Protein AF-A0A1G8AC04-F1 (afdb_monomer_lite)

Secondary structure (DSSP, 8-state):
--TTSPPHHHHHHHGGGS-SS--SSPP--HHHHHHHHHHHHHH---GGGSPP-

InterPro domains:
  IPR025161 Insertion element IS402-like domain [PF13340] (6-53)
  IPR052909 Transposase_6_like [PTHR46637] (1-53)

pLDDT: mean 91.9, std 6.54, range [69.06, 97.94]

Organism: NCBI:txid440168

Foldseek 3Di:
DDPQADDPVNCVVCVVVDDPDDDDDDDDPPSVVVSLVRCCVVVVDDSVPRDDD

Structure (mmCIF, N/CA/C/O backbone):
data_AF-A0A1G8AC04-F1
#
_entry.id   AF-A0A1G8AC04-F1
#
loop_
_atom_site.group_PDB
_atom_site.id
_atom_site.type_symbol
_atom_site.label_atom_id
_atom_site.label_alt_id
_atom_site.label_comp_id
_atom_site.label_asym_id
_atom_site.label_entity_id
_atom_site.label_seq_id
_atom_site.pdbx_PDB_ins_code
_atom_site.Cartn_x
_atom_site.Cartn_y
_atom_site.Cartn_z
_atom_site.occupancy
_atom_site.B_iso_or_equiv
_atom_site.auth_seq_id
_atom_site.auth_comp_id
_atom_site.auth_asym_id
_atom_site.auth_atom_id
_atom_site.pdbx_PDB_model_num
ATOM 1 N N . MET A 1 1 ? -7.635 6.767 -11.779 1.00 69.06 1 MET A N 1
ATOM 2 C CA . MET A 1 1 ? -7.535 5.341 -11.406 1.00 69.06 1 MET A CA 1
ATOM 3 C C . MET A 1 1 ? -6.646 4.640 -12.418 1.00 69.06 1 MET A C 1
ATOM 5 O O . MET A 1 1 ? -6.891 4.749 -13.613 1.00 69.06 1 MET A O 1
ATOM 9 N N . SER A 1 2 ? -5.566 4.022 -11.948 1.00 83.06 2 SER A N 1
ATOM 10 C CA . SER A 1 2 ? -4.669 3.161 -12.723 1.00 83.06 2 SER A CA 1
ATOM 11 C C . SER A 1 2 ? -5.371 1.883 -13.165 1.00 83.06 2 SER A C 1
ATOM 13 O O . SER A 1 2 ? -6.281 1.418 -12.485 1.00 83.06 2 SER A O 1
ATOM 15 N N . ARG A 1 3 ? -4.861 1.234 -14.219 1.00 86.88 3 ARG A N 1
ATOM 16 C CA . ARG A 1 3 ? -5.324 -0.089 -14.687 1.00 86.88 3 ARG A CA 1
ATOM 17 C C . ARG A 1 3 ? -5.372 -1.155 -13.580 1.00 86.88 3 ARG A C 1
ATOM 19 O O . ARG A 1 3 ? -6.148 -2.098 -13.678 1.00 86.88 3 ARG A O 1
ATOM 26 N N . TYR A 1 4 ? -4.517 -1.028 -12.569 1.00 91.88 4 TYR A N 1
ATOM 27 C CA . TYR A 1 4 ? -4.357 -2.018 -11.503 1.00 91.88 4 TYR A CA 1
ATOM 28 C C . TYR A 1 4 ? -4.858 -1.552 -10.135 1.00 91.88 4 TYR A C 1
ATOM 30 O O . TYR A 1 4 ? -4.705 -2.302 -9.174 1.00 91.88 4 TYR A O 1
ATOM 38 N N . ASP A 1 5 ? -5.465 -0.365 -10.049 1.00 94.25 5 ASP A N 1
ATOM 39 C CA . ASP A 1 5 ? -6.049 0.113 -8.796 1.00 94.25 5 ASP A CA 1
ATOM 40 C C . ASP A 1 5 ? -7.276 -0.725 -8.424 1.00 94.25 5 ASP A C 1
ATOM 42 O O . ASP A 1 5 ? -7.995 -1.231 -9.289 1.00 94.25 5 ASP A O 1
ATOM 46 N N . LEU A 1 6 ? -7.537 -0.821 -7.123 1.00 95.75 6 LEU A N 1
ATOM 47 C CA . LEU A 1 6 ? -8.780 -1.359 -6.597 1.00 95.75 6 LEU A CA 1
ATOM 48 C C . LEU A 1 6 ? -9.957 -0.487 -7.028 1.00 95.75 6 LEU A C 1
ATOM 50 O O . LEU A 1 6 ? -9.974 0.735 -6.810 1.00 95.75 6 LEU A O 1
ATOM 54 N N . THR A 1 7 ? -10.980 -1.138 -7.571 1.00 95.94 7 THR A N 1
ATOM 55 C CA . THR A 1 7 ? -12.302 -0.536 -7.735 1.00 95.94 7 THR A CA 1
ATOM 56 C C . THR A 1 7 ? -12.892 -0.181 -6.370 1.00 95.94 7 THR A C 1
ATOM 58 O O . THR A 1 7 ? -12.511 -0.739 -5.339 1.00 95.94 7 THR A O 1
ATOM 61 N N . ASP A 1 8 ? -13.856 0.738 -6.339 1.00 96.50 8 ASP A N 1
ATOM 62 C CA . ASP A 1 8 ? -14.531 1.093 -5.083 1.00 96.50 8 ASP A CA 1
ATOM 63 C C . ASP A 1 8 ? -15.275 -0.096 -4.466 1.00 96.50 8 ASP A C 1
ATOM 65 O O . ASP A 1 8 ? -15.377 -0.197 -3.246 1.00 96.50 8 ASP A O 1
ATOM 69 N N . PHE A 1 9 ? -15.771 -1.014 -5.299 1.00 97.31 9 PHE A N 1
ATOM 70 C CA . PHE A 1 9 ? -16.403 -2.241 -4.832 1.00 97.31 9 PHE A CA 1
ATOM 71 C C . PHE A 1 9 ? -15.400 -3.153 -4.119 1.00 97.31 9 PHE A C 1
ATOM 73 O O . PHE A 1 9 ? -15.634 -3.532 -2.975 1.00 97.31 9 PHE A O 1
ATOM 80 N N . GLU A 1 10 ? -14.265 -3.461 -4.755 1.00 96.75 10 GLU A N 1
ATOM 81 C CA . GLU A 1 10 ? -13.216 -4.279 -4.132 1.00 96.75 10 GLU A CA 1
ATOM 82 C C . GLU A 1 10 ? -12.681 -3.617 -2.856 1.00 96.75 10 GLU A C 1
ATOM 84 O O . GLU A 1 10 ? -12.481 -4.293 -1.848 1.00 96.75 10 GLU A O 1
ATOM 89 N N . TRP A 1 11 ? -12.506 -2.288 -2.869 1.00 97.00 11 TRP A N 1
ATOM 90 C CA . TRP A 1 11 ? -12.080 -1.537 -1.690 1.00 97.00 11 TRP A CA 1
ATOM 91 C C . TRP A 1 11 ? -13.042 -1.721 -0.515 1.00 97.00 11 TRP A C 1
ATOM 93 O O . TRP A 1 11 ? -12.599 -2.063 0.577 1.00 97.00 11 TRP A O 1
ATOM 103 N N . ARG A 1 12 ? -14.355 -1.582 -0.740 1.00 97.88 12 ARG A N 1
ATOM 104 C CA . ARG A 1 12 ? -15.377 -1.762 0.308 1.00 97.88 12 ARG A CA 1
ATOM 105 C C . ARG A 1 12 ? -15.389 -3.165 0.914 1.00 97.88 12 ARG A C 1
ATOM 107 O O . ARG A 1 12 ? -15.803 -3.318 2.058 1.00 97.88 12 ARG A O 1
ATOM 114 N N . VAL A 1 13 ? -14.962 -4.182 0.166 1.00 97.94 13 VAL A N 1
ATOM 115 C CA . VAL A 1 13 ? -14.828 -5.553 0.684 1.00 97.94 13 VAL A CA 1
ATOM 116 C C . VAL A 1 13 ? -13.583 -5.692 1.568 1.00 97.94 13 VAL A C 1
ATOM 118 O O . VAL A 1 13 ? -13.631 -6.382 2.583 1.00 97.94 13 VAL A O 1
ATOM 121 N N . ILE A 1 14 ? -12.476 -5.035 1.206 1.00 96.56 14 ILE A N 1
ATOM 122 C CA . ILE A 1 14 ? -11.180 -5.155 1.896 1.00 96.56 14 ILE A CA 1
ATOM 123 C C . ILE A 1 14 ? -11.090 -4.257 3.133 1.00 96.56 14 ILE A C 1
ATOM 125 O O . ILE A 1 14 ? -10.633 -4.710 4.179 1.00 96.56 14 ILE A O 1
ATOM 129 N N . GLU A 1 15 ? -11.514 -2.997 3.025 1.00 96.06 15 GLU A N 1
ATOM 130 C CA . GLU A 1 15 ? -11.408 -1.967 4.066 1.00 96.06 15 GLU A CA 1
ATOM 131 C C . GLU A 1 15 ? -11.822 -2.434 5.476 1.00 96.06 15 GLU A C 1
ATOM 133 O O . GLU A 1 15 ? -11.022 -2.263 6.400 1.00 96.06 15 GLU A O 1
ATOM 138 N N . PRO A 1 16 ? -12.988 -3.082 5.690 1.00 96.31 16 PRO A N 1
ATOM 139 C CA . PRO A 1 16 ? -13.399 -3.505 7.031 1.00 96.31 16 PRO A CA 1
ATOM 140 C C . PRO A 1 16 ? -12.542 -4.638 7.618 1.00 96.31 16 PRO A C 1
ATOM 142 O O . PRO A 1 16 ? -12.621 -4.902 8.816 1.00 96.31 16 PRO A O 1
ATOM 145 N N . LEU A 1 17 ? -11.737 -5.320 6.796 1.00 95.62 17 LEU A N 1
ATOM 146 C CA . LEU A 1 17 ? -10.847 -6.405 7.218 1.00 95.62 17 LEU A CA 1
ATOM 147 C C . LEU A 1 17 ? -9.472 -5.892 7.658 1.00 95.62 17 LEU A C 1
ATOM 149 O O . LEU A 1 17 ? -8.665 -6.659 8.191 1.00 95.62 17 LEU A O 1
ATOM 153 N N . LEU A 1 18 ? -9.179 -4.612 7.420 1.00 92.62 18 LEU A N 1
ATOM 154 C CA . LEU A 1 18 ? -7.894 -4.034 7.776 1.00 92.62 18 LEU A CA 1
ATOM 155 C C . LEU A 1 18 ? -7.763 -3.862 9.297 1.00 92.62 18 LEU A C 1
ATOM 157 O O . LEU A 1 18 ? -8.740 -3.570 9.992 1.00 92.62 18 LEU A O 1
ATOM 161 N N . PRO A 1 19 ? -6.547 -4.012 9.853 1.00 89.06 19 PRO A N 1
ATOM 162 C CA . PRO A 1 19 ? -6.328 -3.822 11.280 1.00 89.06 19 PRO A CA 1
ATOM 163 C C . PRO A 1 19 ? -6.689 -2.397 11.718 1.00 89.06 19 PRO A C 1
ATOM 165 O O . PRO A 1 19 ? -6.109 -1.425 11.240 1.00 89.06 19 PRO A O 1
ATOM 168 N N . ASN A 1 20 ? -7.579 -2.275 12.703 1.00 83.44 20 ASN A N 1
ATOM 169 C CA . ASN A 1 20 ? -8.015 -0.988 13.261 1.00 83.44 20 ASN A CA 1
ATOM 170 C C . ASN A 1 20 ? -7.206 -0.522 14.488 1.00 83.44 20 ASN A C 1
ATOM 172 O O . ASN A 1 20 ? -7.467 0.542 15.043 1.00 83.44 20 ASN A O 1
ATOM 176 N N . LYS A 1 21 ? -6.222 -1.313 14.928 1.00 83.50 21 LYS A N 1
ATOM 177 C CA . 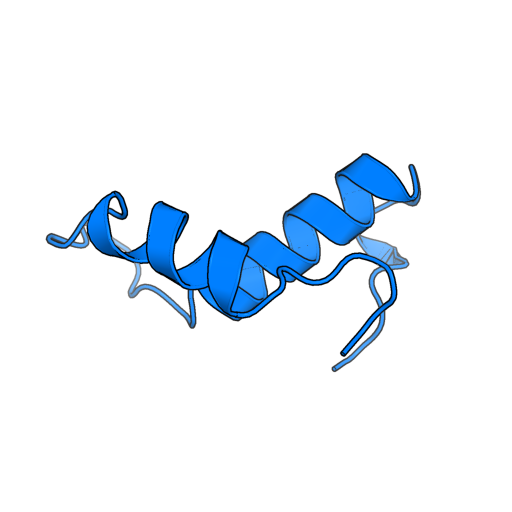LYS A 1 21 ? -5.349 -1.013 16.073 1.00 83.50 21 LYS A CA 1
ATOM 178 C C . LYS A 1 21 ? -3.894 -0.951 15.609 1.00 83.50 21 LYS A C 1
ATOM 180 O O . L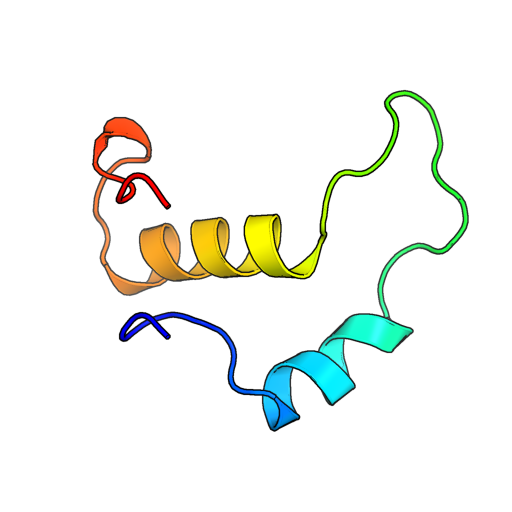YS A 1 21 ? -3.202 -1.974 15.667 1.00 83.50 21 LYS A O 1
ATOM 185 N N . PRO A 1 22 ? -3.424 0.206 15.111 1.00 78.12 22 PRO A N 1
ATOM 186 C CA . PRO A 1 22 ? -2.042 0.339 14.677 1.00 78.12 22 PRO A CA 1
ATOM 187 C C . PRO A 1 22 ? -1.091 0.120 15.861 1.00 78.12 22 PRO A C 1
ATOM 189 O O . PRO A 1 22 ? -1.316 0.620 16.961 1.00 78.12 22 PRO A O 1
ATOM 192 N N . ARG A 1 23 ? -0.024 -0.649 15.631 1.00 82.75 23 ARG A N 1
ATOM 193 C CA . ARG A 1 23 ? 1.103 -0.810 16.558 1.00 82.75 23 ARG A CA 1
ATOM 194 C C . ARG A 1 23 ? 2.371 -0.362 15.840 1.00 82.75 23 ARG A C 1
ATOM 196 O O . ARG A 1 23 ? 2.596 -0.773 14.706 1.00 82.75 23 ARG A O 1
ATOM 203 N N . GLY A 1 24 ? 3.201 0.438 16.504 1.00 86.44 24 GLY A N 1
ATOM 204 C CA . GLY A 1 24 ? 4.434 0.964 15.916 1.00 86.44 24 GLY A CA 1
ATOM 205 C C . GLY A 1 24 ? 4.188 2.176 15.016 1.00 86.44 24 GLY A C 1
ATOM 206 O O . GLY A 1 24 ? 3.571 3.147 15.448 1.00 86.44 24 GLY A O 1
ATOM 207 N N . VAL A 1 25 ? 4.713 2.134 13.788 1.00 83.1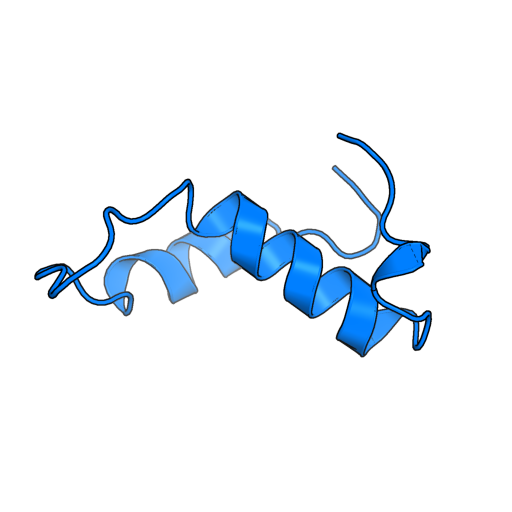9 25 VAL A N 1
ATOM 208 C CA . VAL A 1 25 ? 4.688 3.261 12.841 1.00 83.19 25 VAL A CA 1
ATOM 209 C C . VAL A 1 25 ? 3.242 3.626 12.463 1.00 83.19 25 VAL A C 1
ATOM 211 O O . VAL A 1 25 ? 2.445 2.718 12.200 1.00 83.19 25 VAL A O 1
ATOM 214 N N . PRO A 1 26 ? 2.891 4.928 12.410 1.00 87.38 26 PRO A N 1
ATOM 215 C CA . PRO A 1 26 ? 1.585 5.369 11.934 1.00 87.38 26 PRO A CA 1
ATOM 216 C C . PRO A 1 26 ? 1.256 4.794 10.555 1.00 87.38 26 PRO A C 1
ATOM 218 O O . PRO A 1 26 ? 2.098 4.782 9.655 1.00 87.38 26 PRO A O 1
ATOM 221 N N . ARG A 1 27 ? 0.017 4.327 10.383 1.00 88.50 27 ARG A N 1
ATOM 222 C CA . ARG A 1 27 ? -0.467 3.886 9.072 1.00 88.50 27 ARG A CA 1
ATOM 223 C C . ARG A 1 27 ? -0.563 5.094 8.145 1.00 88.50 27 ARG A C 1
ATOM 225 O O . ARG A 1 27 ? -1.004 6.164 8.558 1.00 88.50 27 ARG A O 1
ATOM 232 N N . VAL A 1 28 ? -0.156 4.899 6.899 1.00 90.06 28 VAL A N 1
ATOM 233 C CA . VAL A 1 28 ? -0.497 5.803 5.796 1.00 90.06 28 VAL A CA 1
ATOM 234 C C . VAL A 1 28 ? -1.826 5.355 5.179 1.00 90.06 28 VAL A C 1
ATOM 236 O O . VAL A 1 28 ? -2.419 4.384 5.643 1.00 90.06 28 VAL A O 1
ATOM 239 N N . ASP A 1 29 ? -2.299 6.043 4.140 1.00 92.69 29 ASP A N 1
ATOM 240 C CA . ASP A 1 29 ? -3.492 5.631 3.391 1.00 92.69 29 ASP A CA 1
ATOM 241 C C . ASP A 1 29 ? -3.359 4.182 2.885 1.00 92.69 29 ASP A C 1
ATOM 243 O O . ASP A 1 29 ? -2.548 3.869 2.006 1.00 92.69 29 ASP A O 1
ATOM 247 N N . ASP A 1 30 ? -4.179 3.300 3.451 1.00 93.88 30 ASP A N 1
ATOM 248 C CA . ASP A 1 30 ? -4.164 1.871 3.169 1.00 93.88 30 ASP A CA 1
ATOM 249 C C . ASP A 1 30 ? -4.557 1.547 1.729 1.00 93.88 30 ASP A C 1
ATOM 251 O O . ASP A 1 30 ? -3.991 0.629 1.125 1.00 93.88 30 ASP A O 1
ATOM 255 N N . ARG A 1 31 ? -5.475 2.324 1.143 1.00 95.62 31 ARG A N 1
ATOM 256 C CA . ARG A 1 31 ? -5.875 2.142 -0.252 1.00 95.62 31 ARG A CA 1
ATOM 257 C C . ARG A 1 31 ? -4.717 2.475 -1.176 1.00 95.62 31 ARG A C 1
ATOM 259 O O . ARG A 1 31 ? -4.471 1.743 -2.134 1.00 95.62 31 ARG A O 1
ATOM 266 N N . ARG A 1 32 ? -3.958 3.532 -0.863 1.00 93.81 32 ARG A N 1
ATOM 267 C CA . ARG A 1 32 ? -2.751 3.904 -1.617 1.00 93.81 32 ARG A CA 1
ATOM 268 C C . ARG A 1 32 ? -1.711 2.787 -1.595 1.00 93.81 32 ARG A C 1
ATOM 270 O O . ARG A 1 32 ? -1.168 2.436 -2.641 1.00 93.81 32 ARG A O 1
ATOM 277 N N . VAL A 1 33 ? -1.452 2.215 -0.420 1.00 93.75 33 VAL A N 1
ATOM 278 C CA . VAL A 1 33 ? -0.479 1.122 -0.257 1.00 93.75 33 VAL A CA 1
ATOM 279 C C . VAL A 1 33 ? -0.918 -0.116 -1.032 1.00 93.75 33 VAL A C 1
ATOM 281 O O . VAL A 1 33 ? -0.131 -0.673 -1.797 1.00 93.75 33 VAL A O 1
ATOM 284 N N . 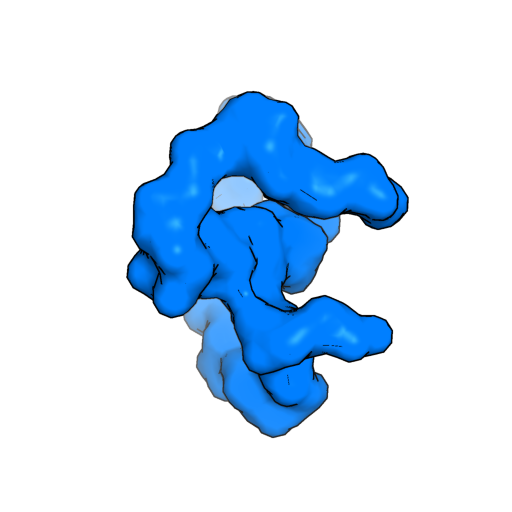LEU A 1 34 ? -2.179 -0.526 -0.884 1.00 95.62 34 LEU A N 1
ATOM 285 C CA . LEU A 1 34 ? -2.707 -1.709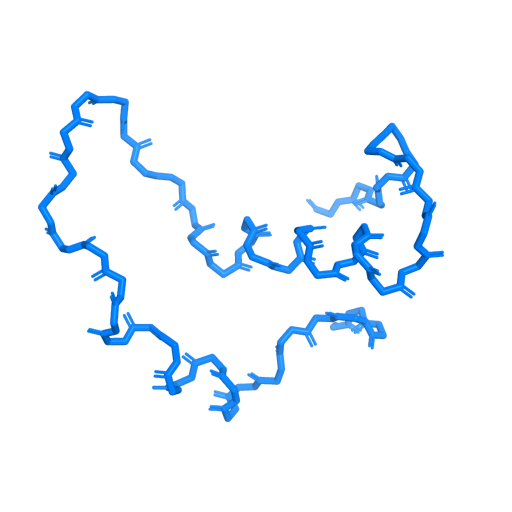 -1.560 1.00 95.62 34 LEU A CA 1
ATOM 286 C C . LEU A 1 34 ? -2.745 -1.544 -3.081 1.00 95.62 34 LEU A C 1
ATOM 288 O O . LEU A 1 34 ? -2.366 -2.474 -3.789 1.00 95.62 34 LEU A O 1
ATOM 292 N N . ASN A 1 35 ? -3.102 -0.365 -3.595 1.00 96.00 35 ASN A N 1
ATOM 293 C CA . ASN A 1 35 ? -3.003 -0.074 -5.028 1.00 96.00 35 ASN A CA 1
ATOM 294 C C . ASN A 1 35 ? -1.562 -0.225 -5.540 1.00 96.00 35 ASN A C 1
ATOM 296 O O . ASN A 1 35 ? -1.351 -0.807 -6.602 1.00 96.00 35 ASN A O 1
ATOM 300 N N . GLY A 1 36 ? -0.565 0.234 -4.774 1.00 95.44 36 GLY A N 1
ATOM 301 C CA . GLY A 1 36 ? 0.847 0.041 -5.112 1.00 95.44 36 GLY A CA 1
ATOM 302 C C . GLY A 1 36 ? 1.251 -1.436 -5.158 1.00 95.44 36 GLY A C 1
ATOM 303 O O . GLY A 1 36 ? 1.859 -1.884 -6.130 1.00 95.44 36 GLY A O 1
ATOM 304 N N . ILE A 1 37 ? 0.841 -2.214 -4.150 1.00 95.62 37 ILE A N 1
ATOM 305 C CA . ILE A 1 37 ? 1.078 -3.665 -4.093 1.00 95.62 37 ILE A CA 1
ATOM 306 C C . ILE A 1 37 ? 0.440 -4.364 -5.299 1.00 95.62 37 ILE A C 1
ATOM 308 O O . ILE A 1 37 ? 1.112 -5.124 -5.994 1.00 95.62 37 ILE A O 1
ATOM 312 N N . PHE A 1 38 ? -0.837 -4.099 -5.591 1.00 95.88 38 PHE A N 1
ATOM 313 C CA . PHE A 1 38 ? -1.519 -4.723 -6.726 1.00 95.88 38 PHE A CA 1
ATOM 314 C C . PHE A 1 38 ? -0.940 -4.298 -8.066 1.00 95.88 38 PHE A C 1
ATOM 316 O O . PHE A 1 38 ? -0.888 -5.121 -8.978 1.00 95.88 38 PHE A O 1
ATOM 323 N N . TRP A 1 39 ? -0.465 -3.060 -8.195 1.00 96.25 39 TRP A N 1
ATOM 324 C CA . TRP A 1 39 ? 0.240 -2.634 -9.394 1.00 96.25 39 TRP A CA 1
ATOM 325 C C . TRP A 1 39 ? 1.488 -3.485 -9.633 1.00 96.25 39 TRP A C 1
ATOM 327 O O . TRP A 1 39 ? 1.638 -4.020 -10.730 1.00 96.25 39 TRP A O 1
ATOM 337 N N . VAL A 1 40 ? 2.335 -3.687 -8.618 1.00 96.62 40 VAL A N 1
ATOM 338 C CA . VAL A 1 40 ? 3.548 -4.522 -8.728 1.00 96.62 40 VAL A CA 1
ATOM 339 C C . VAL A 1 40 ? 3.187 -5.976 -9.027 1.00 96.62 40 VAL A C 1
ATOM 341 O O . VAL A 1 40 ? 3.699 -6.555 -9.981 1.00 96.62 40 VAL A O 1
ATOM 344 N N . LEU A 1 41 ? 2.246 -6.554 -8.275 1.00 96.69 41 LEU A N 1
ATOM 345 C CA . LEU A 1 41 ? 1.844 -7.953 -8.448 1.00 96.69 41 LEU A CA 1
ATOM 346 C C . LEU A 1 41 ? 1.199 -8.235 -9.814 1.00 96.69 41 LEU A C 1
ATOM 348 O O . LEU A 1 41 ? 1.397 -9.314 -10.364 1.00 96.69 41 LEU A O 1
ATOM 352 N N . ARG A 1 42 ? 0.421 -7.292 -10.366 1.00 95.25 42 ARG A N 1
ATOM 353 C CA . ARG A 1 42 ? -0.287 -7.468 -11.649 1.00 95.25 42 ARG A CA 1
ATOM 35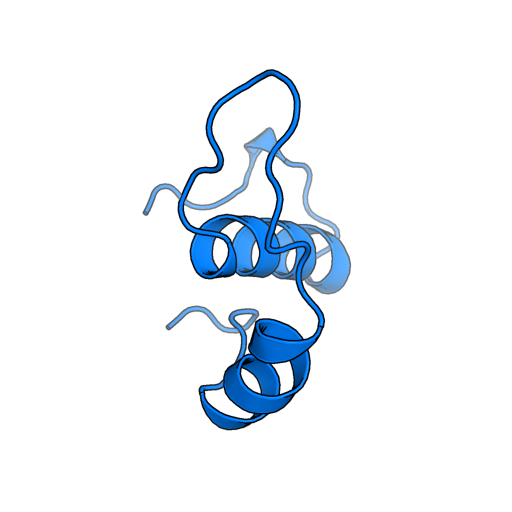4 C C . ARG A 1 42 ? 0.558 -7.079 -12.862 1.00 95.25 42 ARG A C 1
ATOM 356 O O . ARG A 1 42 ? 0.351 -7.634 -13.935 1.00 95.25 42 ARG A O 1
ATOM 363 N N . SER A 1 43 ? 1.471 -6.119 -12.718 1.00 95.31 43 SER A N 1
ATOM 364 C CA . SER A 1 43 ? 2.362 -5.695 -13.808 1.00 95.31 43 SER A CA 1
ATOM 365 C C . SER A 1 43 ? 3.625 -6.548 -13.917 1.00 95.31 43 SER A C 1
ATOM 367 O O . SER A 1 43 ? 4.185 -6.647 -15.005 1.00 95.31 43 SER A O 1
ATOM 369 N N . GLY A 1 44 ? 4.090 -7.128 -12.805 1.00 96.44 44 GLY A N 1
ATOM 370 C CA . GLY A 1 44 ? 5.391 -7.792 -12.710 1.00 96.44 44 GLY A CA 1
ATOM 371 C C . GLY A 1 44 ? 6.589 -6.832 -12.713 1.00 96.44 44 GLY A C 1
ATOM 372 O O . GLY A 1 44 ? 7.729 -7.291 -12.688 1.00 96.44 44 GLY A O 1
ATOM 373 N N . ALA A 1 45 ? 6.360 -5.517 -12.750 1.00 96.00 45 ALA A N 1
ATOM 374 C CA . ALA A 1 45 ? 7.421 -4.518 -12.742 1.00 96.00 45 ALA A CA 1
ATOM 375 C C . ALA A 1 45 ? 8.006 -4.332 -11.327 1.00 96.00 45 ALA A C 1
ATOM 377 O O . ALA A 1 45 ? 7.301 -4.519 -10.329 1.00 96.00 45 ALA A O 1
ATOM 378 N N . PRO A 1 46 ? 9.293 -3.962 -11.205 1.00 96.81 46 PRO A N 1
ATOM 379 C CA . PRO A 1 46 ? 9.913 -3.729 -9.908 1.00 96.81 46 PRO A CA 1
ATOM 380 C C . PRO A 1 46 ? 9.324 -2.491 -9.218 1.00 96.81 46 PRO A C 1
ATOM 382 O O . PRO A 1 46 ? 8.858 -1.556 -9.862 1.00 96.81 46 PRO A O 1
ATOM 385 N N . TRP A 1 47 ? 9.437 -2.436 -7.888 1.00 95.25 47 TRP A N 1
ATOM 386 C CA . TRP A 1 47 ? 8.959 -1.309 -7.073 1.00 95.25 47 TRP A CA 1
ATOM 387 C C . TRP A 1 47 ? 9.495 0.062 -7.499 1.00 95.25 47 TRP A C 1
ATOM 389 O O . TRP A 1 47 ? 8.808 1.061 -7.318 1.00 95.25 47 TRP A O 1
ATOM 399 N N . ARG A 1 48 ? 10.706 0.120 -8.064 1.00 95.69 48 ARG A N 1
ATOM 400 C CA . ARG A 1 48 ? 11.315 1.371 -8.542 1.00 95.69 48 ARG A CA 1
ATOM 401 C C . ARG A 1 48 ? 10.567 1.979 -9.731 1.00 95.69 48 ARG A C 1
ATOM 403 O O . ARG A 1 48 ? 10.662 3.181 -9.938 1.00 95.69 48 ARG A O 1
ATOM 410 N N . ASP A 1 49 ? 9.817 1.164 -10.465 1.00 95.38 49 ASP A N 1
ATOM 411 C CA . ASP A 1 49 ? 9.062 1.591 -11.643 1.00 95.38 49 ASP A CA 1
ATOM 412 C C . ASP A 1 49 ? 7.600 1.909 -11.288 1.00 95.38 49 ASP A C 1
ATOM 414 O O . ASP A 1 49 ? 6.779 2.164 -12.173 1.00 95.38 49 ASP A O 1
ATOM 418 N N . LEU A 1 50 ? 7.252 1.879 -9.993 1.00 93.44 50 LEU A N 1
ATOM 419 C CA . LEU A 1 50 ? 5.929 2.261 -9.527 1.00 93.44 50 LEU A CA 1
ATOM 420 C C . LEU A 1 50 ? 5.656 3.724 -9.930 1.00 93.44 50 LEU A C 1
ATOM 422 O O . LEU A 1 50 ? 6.460 4.595 -9.596 1.00 93.44 50 LEU A O 1
ATOM 426 N N . PRO A 1 51 ? 4.537 4.026 -10.614 1.00 89.25 51 PRO A N 1
ATOM 427 C CA . PRO A 1 51 ? 4.249 5.383 -11.060 1.00 89.25 51 PRO A CA 1
ATOM 428 C C . PRO A 1 51 ? 4.143 6.352 -9.881 1.00 89.25 51 PRO A C 1
ATOM 430 O O . PRO A 1 51 ? 3.413 6.076 -8.925 1.00 89.25 51 PRO A O 1
ATOM 433 N N . GLU A 1 52 ? 4.810 7.500 -9.988 1.00 82.50 52 GLU A N 1
ATOM 434 C CA . GLU A 1 52 ? 4.646 8.604 -9.044 1.00 82.50 52 GLU A CA 1
ATOM 435 C C . GLU A 1 52 ? 3.204 9.129 -9.132 1.00 82.50 52 GLU A C 1
ATOM 437 O O . GLU A 1 52 ? 2.684 9.400 -10.220 1.00 82.50 52 GLU A O 1
ATOM 442 N N . ARG A 1 53 ? 2.523 9.188 -7.987 1.00 71.56 53 ARG A N 1
ATOM 443 C CA . ARG A 1 53 ? 1.129 9.614 -7.847 1.00 71.56 53 ARG A CA 1
ATOM 444 C C . ARG A 1 53 ? 0.953 10.467 -6.609 1.00 71.56 53 ARG A C 1
ATOM 446 O O . ARG A 1 53 ? 1.523 10.082 -5.561 1.00 71.56 53 ARG A O 1
#

Radius of gyration: 12.22 Å; chains: 1; bounding box: 28×18×31 Å

Sequence (53 aa):
MSRYDLTDFEWRVIEPLLPNKPRGVPRVDDRRVLNGIFWVLRSGAPWRDLPER